Protein AF-X1I292-F1 (afdb_monomer)

Mean predicted aligned error: 5.53 Å

Radius of gyration: 20.48 Å; Cα contacts (8 Å, |Δi|>4): 242; chains: 1; bounding box: 48×28×54 Å

Sequence (147 aa):
MIDIIQPRIILALQRTDELEHILIGFKEMTIPRIYRMKVPPGVRQKSYCERVSYREQRFKAYFESAQSLVLACDRIGLGGIVSEGYLHNRLICLRDTEGRNLALGIVDEVDGRMRSISVYTPLDKEKKIGGILWGELRINLEGKEVD

Organism: NCBI:txid412755

Foldseek 3Di:
DCVVVQAL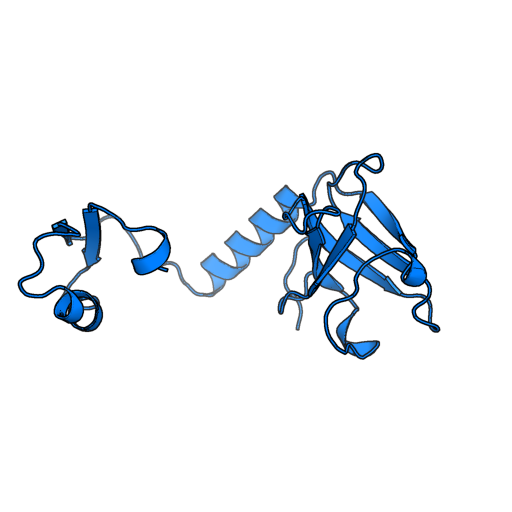EDEAEDQPCVCVVVCVVCPPPNGNHYDYDYDDPPDDDDDPVRVQVVQLVVQLVQLVQWDKDKDFPVQADDPDDDDPVQQAQWWKFFAALVRHTDWIWGFHDADPVNRITITTTNDDNPGHTRYMGTDPWGADSNSHTDD

pLDDT: mean 91.71, std 6.39, range [62.75, 97.56]

Nearest PDB structures (foldseek):
  8hmz-assembly1_E  TM=7.748E-01  e=9.838E-07  Homo sapiens
  2j4e-assembly1_A  TM=3.622E-01  e=9.144E-01  Homo sapiens
  4f95-assembly1_A-2  TM=3.067E-01  e=4.216E-01  Homo sapiens
  2car-assembly1_A  TM=3.226E-01  e=6.622E-01  Homo sapiens
  9c77-assembly1_B  TM=2.317E-01  e=1.110E+00  Bacteroidales bacterium

Solvent-accessible surface area (backbone atoms only — not comparable to full-atom values): 8665 Å² total; per-residue (Å²): 104,65,85,76,68,59,51,66,61,43,81,45,75,31,87,80,62,84,52,48,85,66,52,57,81,50,62,94,46,82,66,45,40,77,44,83,39,74,59,61,88,86,69,74,85,76,52,71,66,56,51,50,55,49,50,27,53,52,38,30,63,62,50,68,75,39,42,82,44,80,41,52,47,91,72,32,44,73,70,78,92,78,59,77,88,66,43,62,27,20,32,29,38,37,15,28,79,87,66,49,81,74,41,60,28,27,27,67,47,66,44,99,79,62,53,34,36,34,28,40,19,54,62,62,86,86,61,69,63,30,25,47,43,83,53,91,53,29,31,47,96,77,22,42,76,52,136

Structure (mmCIF, N/CA/C/O backbone):
data_AF-X1I292-F1
#
_entry.id   AF-X1I292-F1
#
loop_
_atom_site.group_PDB
_atom_site.id
_atom_site.type_symbol
_atom_site.label_atom_id
_atom_site.label_alt_id
_atom_site.label_comp_id
_atom_site.label_asym_id
_atom_site.label_entity_id
_atom_site.label_seq_id
_atom_site.pdbx_PDB_ins_code
_atom_site.Cartn_x
_atom_site.Cartn_y
_atom_site.Cartn_z
_atom_site.occupancy
_atom_site.B_iso_or_equiv
_atom_site.auth_seq_id
_atom_site.auth_comp_id
_atom_site.auth_asym_id
_atom_site.auth_atom_id
_atom_site.pdbx_PDB_model_num
ATOM 1 N N . MET A 1 1 ? -18.050 4.984 1.691 1.00 71.25 1 MET A N 1
ATOM 2 C CA . MET A 1 1 ? -17.575 3.594 1.930 1.00 71.25 1 MET A CA 1
ATOM 3 C C . MET A 1 1 ? -18.625 2.767 2.658 1.00 71.25 1 MET A C 1
ATOM 5 O O . MET A 1 1 ? -18.954 1.704 2.158 1.00 71.25 1 MET A O 1
ATOM 9 N N . ILE A 1 2 ? -19.186 3.245 3.778 1.00 82.88 2 ILE A N 1
ATOM 10 C CA . ILE A 1 2 ? -20.297 2.560 4.470 1.00 82.88 2 ILE A CA 1
ATOM 11 C C . ILE A 1 2 ? -21.499 2.371 3.534 1.00 82.88 2 ILE A C 1
ATOM 13 O O . ILE A 1 2 ? -22.025 1.269 3.462 1.00 82.88 2 ILE A O 1
ATOM 17 N N . ASP A 1 3 ? -21.833 3.369 2.715 1.00 83.88 3 ASP A N 1
ATOM 18 C CA . ASP A 1 3 ? -22.948 3.267 1.755 1.00 83.88 3 ASP A CA 1
ATOM 19 C C . ASP A 1 3 ? -22.695 2.268 0.617 1.00 83.88 3 ASP A C 1
ATOM 21 O O . ASP A 1 3 ? -23.635 1.737 0.038 1.00 83.88 3 ASP A O 1
ATOM 25 N N . ILE A 1 4 ? -21.420 2.001 0.307 1.00 91.69 4 ILE A N 1
ATOM 26 C CA . ILE A 1 4 ? -21.005 1.073 -0.756 1.00 91.69 4 ILE A CA 1
ATOM 27 C C . ILE A 1 4 ? -20.944 -0.356 -0.211 1.00 91.69 4 ILE A C 1
ATOM 29 O O . ILE A 1 4 ? -21.415 -1.288 -0.849 1.00 91.69 4 ILE A O 1
ATOM 33 N N . ILE A 1 5 ? -20.356 -0.529 0.977 1.00 93.19 5 ILE A N 1
ATOM 34 C CA . ILE A 1 5 ? -20.210 -1.836 1.630 1.00 93.19 5 ILE A CA 1
ATOM 35 C C . ILE A 1 5 ? -21.545 -2.300 2.234 1.00 93.19 5 ILE A C 1
ATOM 37 O O . ILE A 1 5 ? -21.729 -3.495 2.446 1.00 93.19 5 ILE A O 1
ATOM 41 N N . GLN A 1 6 ? -22.463 -1.369 2.515 1.00 92.25 6 GLN A N 1
ATOM 42 C CA . GLN A 1 6 ? -23.767 -1.612 3.139 1.00 92.25 6 GLN A CA 1
ATOM 43 C C . GLN A 1 6 ? -23.668 -2.579 4.332 1.00 92.25 6 GLN A C 1
ATOM 45 O O . GLN A 1 6 ? -24.318 -3.631 4.356 1.00 92.25 6 GLN A O 1
ATOM 50 N N . PRO A 1 7 ? -22.810 -2.276 5.329 1.00 94.81 7 PRO A N 1
ATOM 51 C CA . PRO A 1 7 ? -22.583 -3.193 6.426 1.00 94.81 7 PRO A CA 1
ATOM 52 C C . PRO A 1 7 ? -23.880 -3.391 7.207 1.00 94.81 7 PRO A C 1
ATOM 54 O O . PRO A 1 7 ? -24.619 -2.451 7.491 1.00 94.81 7 PRO A O 1
ATOM 57 N N . ARG A 1 8 ? -24.137 -4.630 7.625 1.00 96.25 8 ARG A N 1
ATOM 58 C CA . ARG A 1 8 ? -25.251 -4.924 8.538 1.00 96.25 8 ARG A CA 1
ATOM 59 C C . ARG A 1 8 ? -24.889 -4.670 9.999 1.00 96.25 8 ARG A C 1
ATOM 61 O O . ARG A 1 8 ? -25.782 -4.510 10.830 1.00 96.25 8 ARG A O 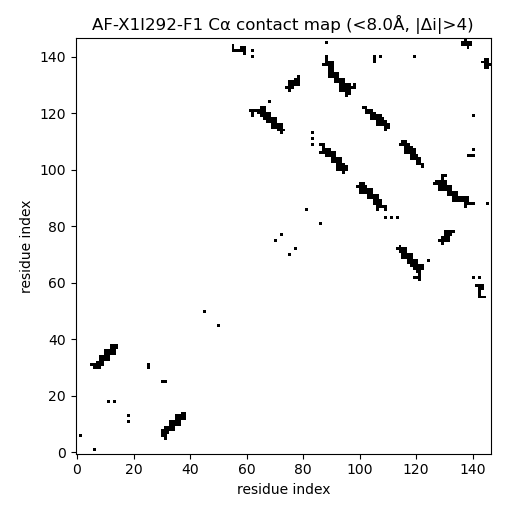1
ATOM 68 N N . ILE A 1 9 ? -23.593 -4.661 10.311 1.00 95.75 9 ILE A N 1
ATOM 69 C CA . ILE A 1 9 ? -23.046 -4.557 11.663 1.00 95.75 9 ILE A CA 1
ATOM 70 C C . ILE A 1 9 ? -21.819 -3.641 11.645 1.00 95.75 9 ILE A C 1
ATOM 72 O O . ILE A 1 9 ? -20.967 -3.770 10.769 1.00 95.75 9 ILE A O 1
ATOM 76 N N . ILE A 1 10 ? -21.713 -2.765 12.644 1.00 95.31 10 ILE A N 1
ATOM 77 C CA . ILE A 1 10 ? -20.507 -1.996 12.967 1.00 95.31 10 ILE A CA 1
ATOM 78 C C . ILE A 1 10 ? -20.047 -2.392 14.373 1.00 95.31 10 ILE A C 1
ATOM 80 O O . ILE A 1 10 ? -20.822 -2.327 15.327 1.00 95.31 10 ILE A O 1
ATOM 84 N N . LEU A 1 11 ? -18.776 -2.779 14.503 1.00 95.75 11 LEU A N 1
ATOM 85 C CA . LEU A 1 11 ? -18.112 -2.989 15.791 1.00 95.75 11 LEU A CA 1
ATOM 86 C C . LEU A 1 11 ? -17.258 -1.756 16.114 1.00 95.75 11 LEU A C 1
ATOM 88 O O . LEU A 1 11 ? -16.212 -1.540 15.505 1.00 95.75 11 LEU A O 1
ATOM 92 N N . ALA A 1 12 ? -17.710 -0.942 17.063 1.00 95.38 12 ALA A N 1
ATOM 93 C CA . ALA A 1 12 ? -17.037 0.271 17.508 1.00 95.38 12 ALA A CA 1
ATOM 94 C C . ALA A 1 12 ? -16.141 -0.031 18.721 1.00 95.38 12 ALA A C 1
ATOM 96 O O . ALA A 1 12 ? -16.621 -0.153 19.849 1.00 95.38 12 ALA A O 1
ATOM 97 N N . LEU A 1 13 ? -14.838 -0.179 18.474 1.00 94.88 13 LEU A N 1
ATOM 98 C CA . LEU A 1 13 ? -13.809 -0.368 19.499 1.00 94.88 13 LEU A CA 1
ATOM 99 C C . LEU A 1 13 ? -13.342 0.997 20.020 1.00 94.88 13 LEU A C 1
ATOM 101 O O . LEU A 1 13 ? -12.632 1.701 19.307 1.00 94.88 13 LEU A O 1
ATOM 105 N N . GLN A 1 14 ? -13.710 1.356 21.250 1.00 93.81 14 GLN A N 1
ATOM 106 C CA . GLN A 1 14 ? -13.348 2.645 21.855 1.00 93.81 14 GLN A CA 1
ATOM 107 C C . GLN A 1 14 ? -12.966 2.496 23.334 1.00 93.81 14 GLN A C 1
ATOM 109 O O . GLN A 1 14 ? -13.326 1.503 23.981 1.00 93.81 14 GLN A O 1
ATOM 114 N N . ARG A 1 15 ? -12.180 3.437 23.868 1.00 90.62 15 ARG A N 1
ATOM 115 C CA . ARG A 1 15 ? -11.824 3.461 25.299 1.00 90.62 15 ARG A CA 1
ATOM 116 C C . ARG A 1 15 ? -12.747 4.380 26.072 1.00 90.62 15 ARG A C 1
ATOM 118 O O . ARG A 1 15 ? -13.169 4.012 27.168 1.00 90.62 15 ARG A O 1
ATOM 125 N N . THR A 1 16 ? -13.055 5.530 25.489 1.00 91.56 16 THR A N 1
ATOM 126 C CA . THR A 1 16 ? -14.008 6.497 26.016 1.00 91.56 16 THR A CA 1
ATOM 127 C C . THR A 1 16 ? -15.161 6.626 25.023 1.00 91.56 16 THR A C 1
ATOM 129 O O . THR A 1 16 ? -16.034 5.761 24.966 1.00 91.56 16 THR A O 1
ATOM 132 N N . ASP A 1 17 ? -15.138 7.678 24.229 1.00 93.62 17 ASP A N 1
ATOM 133 C CA . ASP A 1 17 ? -16.184 8.204 23.367 1.00 93.62 17 ASP A CA 1
ATOM 134 C C . ASP A 1 17 ? -15.594 8.679 22.031 1.00 93.62 17 ASP A C 1
ATOM 136 O O . ASP A 1 17 ? -16.230 9.426 21.284 1.00 93.62 17 ASP A O 1
ATOM 140 N N . GLU A 1 18 ? -14.376 8.222 21.708 1.00 94.25 18 GLU A N 1
ATOM 141 C CA . GLU A 1 18 ? -13.607 8.686 20.555 1.00 94.25 18 GLU A CA 1
ATOM 142 C C . GLU A 1 18 ? -14.361 8.493 19.231 1.00 94.25 18 GLU A C 1
ATOM 144 O O . GLU A 1 18 ? -14.064 9.181 18.260 1.00 94.25 18 GLU A O 1
ATOM 149 N N . LEU A 1 19 ? -15.341 7.581 19.175 1.00 95.88 19 LEU A N 1
ATOM 150 C CA . LEU A 1 19 ? -16.116 7.279 17.972 1.00 95.88 19 LEU A CA 1
ATOM 151 C C . LEU A 1 19 ? -17.520 7.897 17.960 1.00 95.88 19 LEU A C 1
ATOM 153 O O . LEU A 1 19 ? -18.189 7.825 16.930 1.00 95.88 19 LEU A O 1
ATOM 157 N N . GLU A 1 20 ? -17.999 8.520 19.040 1.00 94.50 20 GLU A N 1
ATOM 158 C CA . GLU A 1 20 ? -19.411 8.932 19.126 1.00 94.50 20 GLU A CA 1
ATOM 159 C C . GLU A 1 20 ? -19.792 9.994 18.082 1.00 94.50 20 GLU A C 1
ATOM 161 O O . GLU A 1 20 ? -20.891 9.951 17.530 1.00 94.50 20 GLU A O 1
ATOM 166 N N . HIS A 1 21 ? -18.861 10.878 17.713 1.00 94.94 21 HIS A N 1
ATOM 167 C CA . HIS A 1 21 ? -19.059 11.858 16.638 1.00 94.94 21 HIS A CA 1
ATOM 168 C C . HIS A 1 21 ? -19.246 11.218 15.248 1.00 94.94 21 HIS A C 1
ATOM 170 O O . HIS A 1 21 ? -19.858 11.823 14.373 1.00 94.94 21 HIS A O 1
ATOM 176 N N . ILE A 1 22 ? -18.756 9.991 15.045 1.00 93.25 22 ILE A N 1
ATOM 177 C CA . ILE A 1 22 ? -18.984 9.196 13.830 1.00 93.25 22 ILE A CA 1
ATOM 178 C C . ILE A 1 22 ? -20.301 8.421 13.963 1.00 93.25 22 ILE A C 1
ATOM 180 O O . ILE A 1 22 ? -21.086 8.345 13.019 1.00 93.25 22 ILE A O 1
ATOM 184 N N . LEU A 1 23 ? -20.564 7.850 15.144 1.00 94.12 23 LEU A N 1
ATOM 185 C CA . LEU A 1 23 ? -21.723 6.988 15.393 1.00 94.12 23 LEU A CA 1
ATOM 186 C C . LEU A 1 23 ? -23.053 7.749 15.454 1.00 94.12 23 LEU A C 1
ATOM 188 O O . LEU A 1 23 ? -24.098 7.157 15.184 1.00 94.12 23 LEU A O 1
ATOM 192 N N . ILE A 1 24 ? -23.033 9.046 15.770 1.00 94.88 24 ILE A N 1
ATOM 193 C CA . ILE A 1 24 ? -24.241 9.877 15.841 1.00 94.88 24 ILE A CA 1
ATOM 194 C C . ILE A 1 24 ? -25.009 9.928 14.515 1.00 94.88 24 ILE A C 1
ATOM 196 O O . ILE A 1 24 ? -26.234 10.019 14.528 1.00 94.88 24 ILE A O 1
ATOM 200 N N . GLY A 1 25 ? -24.316 9.787 13.378 1.00 91.94 25 GLY A N 1
ATOM 201 C CA . GLY A 1 25 ? -24.943 9.729 12.055 1.00 91.94 25 GLY A CA 1
ATOM 202 C C . GLY A 1 25 ? -25.860 8.518 11.855 1.00 91.94 25 GLY A C 1
ATOM 203 O O . GLY A 1 25 ? -26.701 8.540 10.967 1.00 91.94 25 GLY A O 1
ATOM 204 N N . PHE A 1 26 ? -25.739 7.491 12.700 1.00 92.81 26 PHE A N 1
ATOM 205 C CA . PHE A 1 26 ? -26.553 6.273 12.668 1.00 92.81 26 PHE A CA 1
ATOM 206 C C . PHE A 1 26 ? -27.620 6.239 13.767 1.00 92.81 26 PHE A C 1
ATOM 208 O O . PHE A 1 26 ? -28.237 5.201 14.012 1.00 92.81 26 PHE A O 1
ATOM 215 N N . LYS A 1 27 ? -27.824 7.353 14.478 1.00 91.25 27 LYS A N 1
ATOM 216 C CA . LYS A 1 27 ? -28.848 7.447 15.518 1.00 91.25 27 LYS A CA 1
ATOM 217 C C . LYS A 1 27 ? -30.230 7.163 14.914 1.00 91.25 27 LYS A C 1
ATOM 219 O O . LYS A 1 27 ? -30.530 7.623 13.819 1.00 91.25 27 LYS A O 1
ATOM 224 N N . GLU A 1 28 ? -31.047 6.388 15.625 1.00 93.25 28 GLU A N 1
ATOM 225 C CA . GLU A 1 28 ? -32.361 5.884 15.176 1.00 93.25 28 GLU A CA 1
ATOM 226 C C . GLU A 1 28 ? -32.345 4.946 13.953 1.00 93.25 28 GLU A C 1
ATOM 228 O O . GLU A 1 28 ? -33.391 4.423 13.565 1.00 93.25 28 GLU A O 1
ATOM 233 N N . MET A 1 29 ? -31.186 4.660 13.352 1.00 93.62 29 MET A N 1
ATOM 234 C CA . MET A 1 29 ? -31.107 3.689 12.264 1.00 93.62 29 MET A CA 1
ATOM 235 C C . MET A 1 29 ? -31.134 2.262 12.811 1.00 93.62 29 MET A C 1
ATOM 237 O O . MET A 1 29 ? -30.435 1.913 13.763 1.00 93.62 29 MET A O 1
ATOM 241 N N . THR A 1 30 ? -31.901 1.391 12.159 1.00 92.25 30 THR A N 1
ATOM 242 C CA . THR A 1 30 ? -31.930 -0.043 12.487 1.00 92.25 30 THR A CA 1
ATOM 243 C C . THR A 1 30 ? -30.757 -0.810 11.874 1.00 92.25 30 THR A C 1
ATOM 245 O O . THR A 1 30 ? -30.412 -1.896 12.346 1.00 92.25 30 THR A O 1
ATOM 248 N N . ILE A 1 31 ? -30.158 -0.275 10.804 1.00 93.00 31 ILE A N 1
ATOM 249 C CA . ILE A 1 31 ? -29.033 -0.865 10.070 1.00 93.00 31 ILE A CA 1
ATOM 250 C C . ILE A 1 31 ? -28.061 0.261 9.681 1.00 93.00 31 ILE A C 1
ATOM 252 O O . ILE A 1 31 ? -28.522 1.256 9.123 1.00 93.00 31 ILE A O 1
ATOM 256 N N . PRO A 1 32 ? -26.742 0.103 9.913 1.00 93.75 32 PRO A N 1
ATOM 257 C CA . PRO A 1 32 ? -26.076 -1.015 10.594 1.00 93.75 32 PRO A CA 1
ATOM 258 C C . PRO A 1 32 ? -26.396 -1.099 12.093 1.00 93.75 32 PRO A C 1
ATOM 260 O O . PRO A 1 32 ? -26.520 -0.088 12.775 1.00 93.75 32 PRO A O 1
ATOM 263 N N . ARG A 1 33 ? -26.437 -2.321 12.641 1.00 96.00 33 ARG A N 1
ATOM 264 C CA . ARG A 1 33 ? -26.449 -2.526 14.099 1.00 96.00 33 ARG A CA 1
ATOM 265 C C . ARG A 1 33 ? -25.085 -2.157 14.673 1.00 96.00 33 ARG A C 1
ATOM 267 O O . ARG A 1 33 ? -24.076 -2.732 14.266 1.00 96.00 33 ARG A O 1
ATOM 274 N N . ILE A 1 34 ? -25.054 -1.244 15.636 1.00 95.62 34 ILE A N 1
ATOM 275 C CA . ILE A 1 34 ? -23.808 -0.760 16.236 1.00 95.62 34 ILE A CA 1
ATOM 276 C C . ILE A 1 34 ? -23.563 -1.458 17.573 1.00 95.62 34 ILE A C 1
ATOM 278 O O . ILE A 1 34 ? -24.372 -1.348 18.495 1.00 95.62 34 ILE A O 1
ATOM 282 N N . TYR A 1 35 ? -22.414 -2.119 17.701 1.00 95.25 35 TYR A N 1
ATOM 283 C CA . TYR A 1 35 ? -21.927 -2.672 18.962 1.00 95.25 35 TYR A CA 1
ATOM 284 C C . TYR A 1 35 ? -20.744 -1.856 19.462 1.00 95.25 35 TYR A C 1
ATOM 286 O O . TYR A 1 35 ? -19.703 -1.801 18.811 1.00 95.25 35 TYR A O 1
ATOM 294 N N . ARG A 1 36 ? -20.894 -1.248 20.639 1.00 94.56 36 ARG A N 1
ATOM 295 C CA . ARG A 1 36 ? -19.815 -0.537 21.332 1.00 94.56 36 ARG A CA 1
ATOM 296 C C . ARG A 1 36 ? -19.058 -1.521 22.207 1.00 94.56 36 ARG A C 1
ATOM 298 O O . ARG A 1 36 ? -19.649 -2.153 23.080 1.00 94.56 36 ARG A O 1
ATOM 305 N N . MET A 1 37 ? -17.761 -1.657 21.970 1.00 94.69 37 MET A N 1
ATOM 306 C CA . MET A 1 37 ? -16.906 -2.602 22.677 1.00 94.69 37 MET A CA 1
ATOM 307 C C . MET A 1 37 ? -15.743 -1.863 23.328 1.00 94.69 37 MET A C 1
ATOM 309 O O . MET A 1 37 ? -15.062 -1.063 22.685 1.00 94.69 37 MET A O 1
ATOM 313 N N . LYS A 1 38 ? -15.490 -2.172 24.603 1.00 92.38 38 LYS A N 1
ATOM 314 C CA . LYS A 1 38 ? -14.290 -1.691 25.288 1.00 92.38 38 LYS A CA 1
ATOM 315 C C . LYS A 1 38 ? -13.064 -2.362 24.684 1.00 92.38 38 LYS A C 1
ATOM 317 O O . LYS A 1 38 ? -13.039 -3.580 24.506 1.00 92.38 38 LYS A O 1
ATOM 322 N N . VAL A 1 39 ? -12.032 -1.574 24.413 1.00 92.25 39 VAL A N 1
ATOM 323 C CA . VAL A 1 39 ? -10.734 -2.113 24.000 1.00 92.25 39 VAL A CA 1
ATOM 324 C C . VAL A 1 39 ? -10.139 -2.939 25.155 1.00 92.25 39 VAL A C 1
ATOM 326 O O . VAL A 1 39 ? -10.072 -2.423 26.276 1.00 92.25 39 VAL A O 1
ATOM 329 N N . PRO A 1 40 ? -9.681 -4.187 24.922 1.00 92.12 40 PRO A N 1
ATOM 330 C CA . PRO A 1 40 ? -9.086 -5.005 25.974 1.00 92.12 40 PRO A CA 1
ATOM 331 C C . PRO A 1 40 ? -7.914 -4.291 26.676 1.00 92.12 40 PRO A C 1
ATOM 333 O O . PRO A 1 40 ? -7.118 -3.630 25.998 1.00 92.12 40 PRO A O 1
ATOM 336 N N . PRO A 1 41 ? -7.749 -4.438 28.007 1.00 85.62 41 PRO A N 1
ATOM 337 C CA . PRO A 1 41 ? -6.709 -3.725 28.759 1.00 85.62 41 PRO A CA 1
ATOM 338 C C . PRO A 1 41 ? -5.281 -3.992 28.266 1.00 85.62 41 PRO A C 1
ATOM 340 O O . PRO A 1 41 ? -4.443 -3.099 28.311 1.00 85.62 41 PRO A O 1
ATOM 343 N N . GLY A 1 42 ? -5.012 -5.196 27.747 1.00 89.75 42 GLY A N 1
ATOM 344 C CA . GLY A 1 42 ? -3.695 -5.583 27.230 1.00 89.75 42 GLY A CA 1
ATOM 345 C C . GLY A 1 42 ? -3.324 -4.976 25.870 1.00 89.75 42 GLY A C 1
ATOM 346 O O . GLY A 1 42 ? -2.188 -5.122 25.426 1.00 89.75 42 GLY A O 1
ATOM 347 N N . VAL A 1 43 ? -4.249 -4.296 25.184 1.00 91.19 43 VAL A N 1
ATOM 348 C CA . VAL A 1 43 ? -3.947 -3.638 23.906 1.00 91.19 43 VAL A CA 1
ATOM 349 C C . VAL A 1 43 ? -3.242 -2.317 24.190 1.00 91.19 43 VAL A C 1
ATOM 351 O O . VAL A 1 43 ? -3.850 -1.389 24.720 1.00 91.19 43 VAL A O 1
ATOM 354 N N . ARG A 1 44 ? -1.971 -2.204 23.804 1.00 91.62 44 ARG A N 1
ATOM 355 C CA . ARG A 1 44 ? -1.192 -0.963 23.914 1.00 91.62 44 ARG A CA 1
ATOM 356 C C . ARG A 1 44 ? -1.286 -0.132 22.633 1.00 91.62 44 ARG A C 1
ATOM 358 O O . ARG A 1 44 ? -1.321 -0.669 21.527 1.00 91.62 44 ARG A O 1
ATOM 365 N N . GLN A 1 45 ? -1.262 1.191 22.778 1.00 88.44 45 GLN A N 1
ATOM 366 C CA . GLN A 1 45 ? -1.056 2.097 21.652 1.00 88.44 45 GLN A CA 1
ATOM 367 C C . GLN A 1 45 ? 0.382 1.970 21.127 1.00 88.44 45 GLN A C 1
ATOM 369 O O . GLN A 1 45 ? 1.347 2.176 21.866 1.00 88.44 45 GLN A O 1
ATOM 374 N N . LYS A 1 46 ? 0.525 1.633 19.843 1.00 93.44 46 LYS A N 1
ATOM 375 C CA . LYS A 1 46 ? 1.831 1.599 19.174 1.00 93.44 46 LYS A CA 1
ATOM 376 C C . LYS A 1 46 ? 2.365 3.022 19.008 1.00 93.44 46 LYS A C 1
ATOM 378 O O . LYS A 1 46 ? 1.601 3.911 18.625 1.00 93.44 46 LYS A O 1
ATOM 383 N N . SER A 1 47 ? 3.652 3.234 19.253 1.00 96.44 47 SER A N 1
ATOM 384 C CA . SER A 1 47 ? 4.331 4.504 18.994 1.00 96.44 47 SER A CA 1
ATOM 385 C C . SER A 1 47 ? 4.451 4.768 17.487 1.00 96.44 47 SER A C 1
ATOM 387 O O . SER A 1 47 ? 4.183 3.892 16.662 1.00 96.44 47 SER A O 1
ATOM 389 N N . TYR A 1 48 ? 4.839 5.989 17.110 1.00 94.56 48 TYR A N 1
ATOM 390 C CA . TYR A 1 48 ? 5.137 6.312 15.712 1.00 94.56 48 TYR A CA 1
ATOM 391 C C . TYR A 1 48 ? 6.248 5.412 15.152 1.00 94.56 48 TYR A C 1
ATOM 393 O O . TYR A 1 48 ? 6.036 4.762 14.132 1.00 94.56 48 TYR A O 1
ATOM 401 N N . CYS A 1 49 ? 7.373 5.293 15.867 1.00 94.69 49 CYS A N 1
ATOM 402 C CA . CYS A 1 49 ? 8.509 4.473 15.447 1.00 94.69 49 CYS A CA 1
ATOM 403 C C . CYS A 1 49 ? 8.117 3.001 15.271 1.00 94.69 49 CYS A C 1
ATOM 405 O O . CYS A 1 49 ? 8.490 2.385 14.284 1.00 94.69 49 CYS A O 1
ATOM 407 N N . GLU A 1 50 ? 7.288 2.451 16.165 1.00 96.31 50 GLU A N 1
ATOM 408 C CA . GLU A 1 50 ? 6.799 1.072 16.035 1.00 96.31 50 GLU A CA 1
ATOM 409 C C . GLU A 1 50 ? 5.946 0.865 14.783 1.00 96.31 50 GLU A C 1
ATOM 411 O O . GLU A 1 50 ? 6.002 -0.196 14.164 1.00 96.31 50 GLU A O 1
ATOM 416 N N . ARG A 1 51 ? 5.145 1.867 14.397 1.00 94.69 51 ARG A N 1
ATOM 417 C CA . ARG A 1 51 ? 4.363 1.810 13.156 1.00 94.69 51 ARG A CA 1
ATOM 418 C C . ARG A 1 51 ? 5.264 1.878 11.930 1.00 94.69 51 ARG A C 1
ATOM 420 O O . ARG A 1 51 ? 5.042 1.094 11.013 1.00 94.69 51 ARG A O 1
ATOM 427 N N . VAL A 1 52 ? 6.262 2.762 11.934 1.00 93.44 52 VAL A N 1
ATOM 428 C CA . VAL A 1 52 ? 7.246 2.878 10.847 1.00 93.44 52 VAL A CA 1
ATOM 429 C C . VAL A 1 52 ? 8.006 1.564 10.688 1.00 93.44 52 VAL A C 1
ATOM 431 O O . VAL A 1 52 ? 7.907 0.944 9.636 1.00 93.44 52 VAL A O 1
ATOM 434 N N . SER A 1 53 ? 8.634 1.053 11.750 1.00 94.62 53 SER A N 1
ATOM 435 C CA . SER A 1 53 ? 9.383 -0.209 11.694 1.00 94.62 53 SER A CA 1
ATOM 436 C C . SER A 1 53 ? 8.510 -1.399 11.290 1.00 94.62 53 SER A C 1
ATOM 438 O O . SER A 1 53 ? 8.964 -2.280 10.564 1.00 94.62 53 SER A O 1
ATOM 440 N N . TYR A 1 54 ? 7.242 -1.434 11.717 1.00 95.75 54 TYR A N 1
ATOM 441 C CA . TYR A 1 54 ? 6.308 -2.456 11.249 1.00 95.75 54 TYR A CA 1
ATOM 442 C C . TYR A 1 54 ? 6.047 -2.337 9.741 1.00 95.75 54 TYR A C 1
ATOM 444 O O . TYR A 1 54 ? 6.101 -3.350 9.048 1.00 95.75 54 TYR A O 1
ATOM 452 N N . ARG A 1 55 ? 5.783 -1.131 9.213 1.00 94.94 55 ARG A N 1
ATOM 453 C CA . ARG A 1 55 ? 5.582 -0.928 7.767 1.00 94.94 55 ARG A CA 1
ATOM 454 C C . ARG A 1 55 ? 6.823 -1.319 6.969 1.00 94.94 55 ARG A C 1
ATOM 456 O O . ARG A 1 55 ? 6.680 -2.086 6.024 1.00 94.94 55 ARG A O 1
ATOM 463 N N . GLU A 1 56 ? 8.009 -0.895 7.399 1.00 95.75 56 GLU A N 1
ATOM 464 C CA . GLU A 1 56 ? 9.283 -1.262 6.765 1.00 95.75 56 GLU A CA 1
ATOM 465 C C . GLU A 1 56 ? 9.446 -2.787 6.671 1.00 95.75 56 GLU A C 1
ATOM 467 O O . GLU A 1 56 ? 9.698 -3.332 5.599 1.00 95.75 56 GLU A O 1
ATOM 472 N N . GLN A 1 57 ? 9.209 -3.512 7.771 1.00 96.44 57 GLN A N 1
ATOM 473 C CA . GLN A 1 57 ? 9.274 -4.979 7.777 1.00 96.44 57 GLN A CA 1
ATOM 474 C C . GLN A 1 57 ? 8.239 -5.615 6.841 1.00 96.44 57 GLN A C 1
ATOM 476 O O . GLN A 1 57 ? 8.540 -6.602 6.169 1.00 96.44 57 GLN A O 1
ATOM 481 N N . ARG A 1 58 ? 7.018 -5.066 6.780 1.00 97.38 58 ARG A N 1
ATOM 482 C CA . ARG A 1 58 ? 5.970 -5.558 5.873 1.00 97.38 58 ARG A CA 1
ATOM 483 C C . ARG A 1 58 ? 6.317 -5.312 4.408 1.00 97.38 58 ARG A C 1
ATOM 485 O O . ARG A 1 58 ? 6.061 -6.202 3.604 1.00 97.38 58 ARG A O 1
ATOM 492 N N . PHE A 1 59 ? 6.898 -4.163 4.067 1.00 97.06 59 PHE A N 1
ATOM 493 C CA . PHE A 1 59 ? 7.350 -3.882 2.705 1.00 97.06 59 PHE A CA 1
ATOM 494 C C . PHE A 1 59 ? 8.532 -4.757 2.318 1.00 97.06 59 PHE A C 1
ATOM 496 O O . PHE A 1 59 ? 8.479 -5.394 1.270 1.00 97.06 59 PHE A O 1
ATOM 503 N N . LYS A 1 60 ? 9.536 -4.883 3.190 1.00 95.94 60 LYS A N 1
ATOM 504 C CA . LYS A 1 60 ? 10.665 -5.791 2.973 1.00 95.94 60 LYS A CA 1
ATOM 505 C C . LYS A 1 60 ? 10.195 -7.219 2.689 1.00 95.94 60 LYS A C 1
ATOM 507 O O . LYS A 1 60 ? 10.630 -7.817 1.715 1.00 95.94 60 LYS A O 1
ATOM 512 N N . ALA A 1 61 ? 9.269 -7.740 3.498 1.00 97.19 61 ALA A N 1
ATOM 513 C CA . ALA A 1 61 ? 8.700 -9.071 3.288 1.00 97.19 61 ALA A CA 1
ATOM 514 C C . ALA A 1 61 ? 7.879 -9.168 1.987 1.00 97.19 61 ALA A C 1
ATOM 516 O O . ALA A 1 61 ? 7.923 -10.181 1.301 1.00 97.19 61 ALA A O 1
ATOM 517 N N . TYR A 1 62 ? 7.128 -8.123 1.627 1.00 97.50 62 TYR A N 1
ATOM 518 C CA . TYR A 1 62 ? 6.341 -8.102 0.391 1.00 97.50 62 TYR A CA 1
ATOM 519 C C . TYR A 1 62 ? 7.225 -8.114 -0.871 1.00 97.50 62 TYR A C 1
ATOM 521 O O . TYR A 1 62 ? 6.889 -8.783 -1.846 1.00 97.50 62 TYR A O 1
ATOM 529 N N . PHE A 1 63 ? 8.351 -7.395 -0.853 1.00 96.69 63 PHE A N 1
ATOM 530 C CA . PHE A 1 63 ? 9.281 -7.273 -1.982 1.00 96.69 63 PHE A CA 1
ATOM 531 C C . PHE A 1 63 ? 10.443 -8.286 -1.949 1.00 96.69 63 PHE A C 1
ATOM 533 O O . PHE A 1 63 ? 11.352 -8.196 -2.768 1.00 96.69 63 PHE A O 1
ATOM 540 N N . GLU A 1 64 ? 10.420 -9.275 -1.051 1.00 95.38 64 GLU A N 1
ATOM 541 C CA . GLU A 1 64 ? 11.502 -10.263 -0.902 1.00 95.38 64 GLU A CA 1
ATOM 542 C C . GLU A 1 64 ? 11.747 -11.089 -2.179 1.00 95.38 64 GLU A C 1
ATOM 544 O O . GLU A 1 64 ? 12.884 -11.415 -2.500 1.00 95.38 64 GLU A O 1
ATOM 549 N N . SER A 1 65 ? 10.685 -11.385 -2.934 1.00 94.62 65 SER A N 1
ATOM 550 C CA . SER A 1 65 ? 10.736 -12.128 -4.206 1.00 94.62 65 SER A CA 1
ATOM 551 C C . SER A 1 65 ? 10.548 -11.232 -5.435 1.00 94.62 65 SER A C 1
ATOM 553 O O . SER A 1 65 ? 10.188 -11.708 -6.513 1.00 94.62 65 SER A O 1
ATOM 555 N N . ALA A 1 66 ? 10.738 -9.922 -5.276 1.00 95.94 66 ALA A N 1
ATOM 556 C CA . ALA A 1 66 ? 10.521 -8.985 -6.361 1.00 95.94 66 ALA A CA 1
ATOM 557 C C . ALA A 1 66 ? 11.622 -9.048 -7.427 1.00 95.94 66 ALA A C 1
ATOM 559 O O . ALA A 1 66 ? 12.768 -9.417 -7.186 1.00 95.94 66 ALA A O 1
ATOM 560 N N . GLN A 1 67 ? 11.231 -8.689 -8.642 1.00 94.75 67 GLN A N 1
ATOM 561 C CA . GLN A 1 67 ? 12.087 -8.630 -9.815 1.00 94.75 67 GLN A CA 1
ATOM 562 C C . GLN A 1 67 ? 11.887 -7.297 -10.529 1.00 94.75 67 GLN A C 1
ATOM 564 O O . GLN A 1 67 ? 10.831 -6.674 -10.414 1.00 94.75 67 GLN A O 1
ATOM 569 N N . SER A 1 68 ? 12.891 -6.875 -11.297 1.00 94.56 68 SER A N 1
ATOM 570 C CA . SER A 1 68 ? 12.741 -5.727 -12.189 1.00 94.56 68 SER A CA 1
ATOM 571 C C . SER A 1 68 ? 11.932 -6.119 -13.430 1.00 94.56 68 SER A C 1
ATOM 573 O O . SER A 1 68 ? 12.197 -7.133 -14.092 1.00 94.56 68 SER A O 1
ATOM 575 N N . LEU A 1 69 ? 10.924 -5.303 -13.724 1.00 94.75 69 LEU A N 1
ATOM 576 C CA . LEU A 1 69 ? 10.076 -5.372 -14.899 1.00 94.75 69 LEU A CA 1
ATOM 5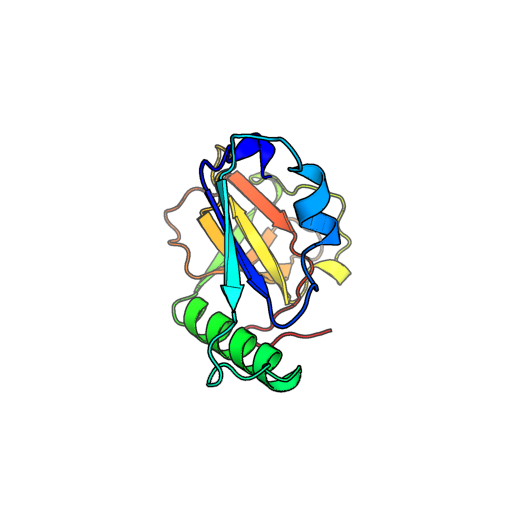77 C C . LEU A 1 69 ? 10.106 -4.019 -15.612 1.00 94.75 69 LEU A C 1
ATOM 579 O O . LEU A 1 69 ? 9.739 -2.995 -15.039 1.00 94.75 69 LEU A O 1
ATOM 583 N N . VAL A 1 70 ? 10.508 -4.026 -16.882 1.00 94.25 70 VAL A N 1
ATOM 584 C CA . VAL A 1 70 ? 10.524 -2.823 -17.717 1.00 94.25 70 VAL A CA 1
ATOM 585 C C . VAL A 1 70 ? 9.172 -2.665 -18.401 1.00 94.25 70 VAL A C 1
ATOM 587 O O . VAL A 1 70 ? 8.730 -3.539 -19.148 1.00 94.25 70 VAL A O 1
ATOM 590 N N . LEU A 1 71 ? 8.523 -1.532 -18.159 1.00 93.50 71 LEU A N 1
ATOM 591 C CA . LEU A 1 71 ? 7.235 -1.177 -18.736 1.00 93.50 71 LEU A CA 1
ATOM 592 C C . LEU A 1 71 ? 7.427 -0.120 -19.816 1.00 93.50 71 LEU A C 1
ATOM 594 O O . LEU A 1 71 ? 8.047 0.911 -19.567 1.00 93.50 71 LEU A O 1
ATOM 598 N N . ALA A 1 72 ? 6.871 -0.363 -21.001 1.00 92.94 72 ALA A N 1
ATOM 599 C CA . ALA A 1 72 ? 6.852 0.608 -22.088 1.00 92.94 72 ALA A CA 1
ATOM 600 C C . ALA A 1 72 ? 5.677 1.577 -21.888 1.00 92.94 72 ALA A C 1
ATOM 602 O O . ALA A 1 72 ? 4.515 1.167 -21.924 1.00 92.94 72 ALA A O 1
ATOM 603 N N . CYS A 1 73 ? 5.980 2.852 -21.650 1.00 90.00 73 CYS A N 1
ATOM 604 C CA . CYS A 1 73 ? 5.009 3.883 -21.280 1.00 90.00 73 CYS A CA 1
ATOM 605 C C . CYS A 1 73 ? 3.962 4.157 -22.367 1.00 90.00 73 CYS A C 1
ATOM 607 O O . CYS A 1 73 ? 2.857 4.584 -22.056 1.00 90.00 73 CYS A O 1
ATOM 609 N N . ASP A 1 74 ? 4.287 3.885 -23.632 1.00 91.69 74 ASP A N 1
ATOM 610 C CA . ASP A 1 74 ? 3.372 3.985 -24.775 1.00 91.69 74 ASP A CA 1
ATOM 611 C C . ASP A 1 74 ? 2.325 2.855 -24.819 1.00 91.69 74 ASP A C 1
ATOM 613 O O . ASP A 1 74 ? 1.339 2.952 -25.549 1.00 91.69 74 ASP A O 1
ATOM 617 N N . ARG A 1 75 ? 2.519 1.784 -24.037 1.00 91.81 75 ARG A N 1
ATOM 618 C CA . ARG A 1 75 ? 1.650 0.594 -24.009 1.00 91.81 75 ARG A CA 1
ATOM 619 C C . ARG A 1 75 ? 0.812 0.454 -22.743 1.00 91.81 75 ARG A C 1
ATOM 621 O O . ARG A 1 75 ? -0.029 -0.443 -22.688 1.00 91.81 75 ARG A O 1
ATOM 628 N N . ILE A 1 76 ? 1.036 1.293 -21.733 1.00 93.00 76 ILE A N 1
ATOM 629 C CA . ILE A 1 76 ? 0.343 1.217 -20.442 1.00 93.00 76 ILE A CA 1
ATOM 630 C C . ILE A 1 76 ? -0.294 2.553 -20.066 1.00 93.00 76 ILE A C 1
ATOM 632 O O . ILE A 1 76 ? 0.212 3.624 -20.386 1.00 93.00 76 ILE A O 1
ATOM 636 N N . GLY A 1 77 ? -1.406 2.498 -19.336 1.00 92.06 77 GLY A N 1
ATOM 637 C CA . GLY A 1 77 ? -2.038 3.693 -18.790 1.00 92.06 77 GLY A CA 1
ATOM 638 C C . GLY A 1 77 ? -1.213 4.309 -17.659 1.00 92.06 77 GLY A C 1
ATOM 639 O O . GLY A 1 77 ? -1.133 3.740 -16.568 1.00 92.06 77 GLY A O 1
ATOM 640 N N . LEU A 1 78 ? -0.658 5.498 -17.896 1.00 87.50 78 LEU A N 1
ATOM 641 C CA . LEU A 1 78 ? -0.046 6.356 -16.880 1.00 87.50 78 LEU A CA 1
ATOM 642 C C . LEU A 1 78 ? -1.078 7.414 -16.461 1.00 87.50 78 LEU A C 1
ATOM 644 O O . LEU A 1 78 ? -1.236 8.438 -17.119 1.00 87.50 78 LEU A O 1
ATOM 648 N N . GLY A 1 79 ? -1.868 7.144 -15.420 1.00 76.62 79 GLY A N 1
ATOM 649 C CA . GLY A 1 79 ? -2.860 8.119 -14.949 1.00 76.62 79 GLY A CA 1
ATOM 650 C C . GLY A 1 79 ? -2.192 9.332 -14.291 1.00 76.62 79 GLY A C 1
ATOM 651 O O . GLY A 1 79 ? -1.303 9.146 -13.472 1.00 76.62 79 GLY A O 1
ATOM 652 N N . GLY A 1 80 ? -2.646 10.554 -14.585 1.00 74.19 80 GLY A N 1
ATOM 653 C CA . GLY A 1 80 ? -2.148 11.788 -13.953 1.00 74.19 80 GLY A CA 1
ATOM 654 C C . GLY A 1 80 ? -0.877 12.376 -14.585 1.00 74.19 80 GLY A C 1
ATOM 655 O O . GLY A 1 80 ? -0.155 11.706 -15.316 1.00 74.19 80 GLY A O 1
ATOM 656 N N . ILE A 1 81 ? -0.621 13.659 -14.313 1.00 62.75 81 ILE A N 1
ATOM 657 C CA . ILE A 1 81 ? 0.601 14.362 -14.734 1.00 62.75 81 ILE A CA 1
ATOM 658 C C . ILE A 1 81 ? 1.669 14.130 -13.665 1.00 62.75 81 ILE A C 1
ATOM 660 O O . ILE A 1 81 ? 1.432 14.397 -12.489 1.00 62.75 81 ILE A O 1
ATOM 664 N N . VAL A 1 82 ? 2.844 13.663 -14.075 1.00 70.19 82 VAL A N 1
ATOM 665 C CA . VAL A 1 82 ? 3.958 13.337 -13.178 1.00 70.19 82 VAL A CA 1
ATOM 666 C C . VAL A 1 82 ? 5.234 13.962 -13.722 1.00 70.19 82 VAL A C 1
ATOM 668 O O . VAL A 1 82 ? 5.554 13.791 -14.895 1.00 70.19 82 VAL A O 1
ATOM 671 N N . SER A 1 83 ? 5.956 14.702 -12.880 1.00 74.12 83 SER A N 1
ATOM 672 C CA . SER A 1 83 ? 7.300 15.187 -13.201 1.00 74.12 83 SER A CA 1
ATOM 673 C C . SER A 1 83 ? 8.332 14.095 -12.920 1.00 74.12 83 SER A C 1
ATOM 675 O O . SER A 1 83 ? 8.138 13.286 -12.015 1.00 74.12 83 SER A O 1
ATOM 677 N N . GLU A 1 84 ? 9.452 14.079 -13.647 1.00 69.06 84 GLU A N 1
ATOM 678 C CA . GLU A 1 84 ? 10.504 13.059 -13.472 1.00 69.06 84 GLU A CA 1
ATOM 679 C C . GLU A 1 84 ? 11.007 12.956 -12.021 1.00 69.06 84 GLU A C 1
ATOM 681 O O . GLU A 1 84 ? 11.182 11.857 -11.497 1.00 69.06 84 GLU A O 1
ATOM 686 N N . GLY A 1 85 ? 11.135 14.087 -11.314 1.00 70.75 85 GLY A N 1
ATOM 687 C CA . GLY A 1 85 ? 11.554 14.111 -9.906 1.00 70.75 85 GLY A CA 1
ATOM 688 C C . GLY A 1 85 ? 10.595 13.398 -8.939 1.00 70.75 85 GLY A C 1
ATOM 689 O O . GLY A 1 85 ? 10.999 13.010 -7.841 1.00 70.75 85 GLY A O 1
ATOM 690 N N . TYR A 1 86 ? 9.338 13.184 -9.342 1.00 77.38 86 TYR A N 1
ATOM 691 C CA . TYR A 1 86 ? 8.326 12.493 -8.541 1.00 77.38 86 TYR A CA 1
ATOM 692 C C . TYR A 1 86 ? 8.457 10.962 -8.586 1.00 77.38 86 TYR A C 1
ATOM 694 O O . TYR A 1 86 ? 7.890 10.273 -7.733 1.00 77.38 86 TYR A O 1
ATOM 702 N N . LEU A 1 87 ? 9.184 10.430 -9.572 1.00 83.69 87 LEU A N 1
ATOM 703 C CA . LEU A 1 87 ? 9.124 9.019 -9.951 1.00 83.69 87 LEU A CA 1
ATOM 704 C C . LEU A 1 87 ? 10.070 8.129 -9.155 1.00 83.69 87 LEU A C 1
ATOM 706 O O . LEU A 1 87 ? 9.719 6.999 -8.847 1.00 83.69 87 LEU A O 1
ATOM 710 N N . HIS A 1 88 ? 11.246 8.627 -8.785 1.00 87.56 88 HIS A N 1
ATOM 711 C CA . HIS A 1 88 ? 12.248 7.807 -8.106 1.00 87.56 88 HIS A CA 1
ATOM 712 C C . HIS A 1 88 ? 11.751 7.290 -6.744 1.00 87.56 88 HIS A C 1
ATOM 714 O O . HIS A 1 88 ? 11.201 8.069 -5.950 1.00 87.56 88 HIS A O 1
ATOM 720 N N . ASN A 1 89 ? 11.967 5.995 -6.477 1.00 93.50 89 ASN A N 1
ATOM 721 C CA . ASN A 1 89 ? 11.507 5.260 -5.294 1.00 93.50 89 ASN A CA 1
ATOM 722 C C . ASN A 1 89 ? 9.988 5.293 -5.089 1.00 93.50 89 ASN A C 1
ATOM 724 O O . ASN A 1 89 ? 9.499 5.032 -3.993 1.00 93.50 89 ASN A O 1
ATOM 728 N N . ARG A 1 90 ? 9.199 5.652 -6.103 1.00 94.06 90 ARG A N 1
ATOM 729 C CA . ARG A 1 90 ? 7.755 5.819 -5.940 1.00 94.06 90 ARG A CA 1
ATOM 730 C C . ARG A 1 90 ? 7.074 4.463 -5.805 1.00 94.06 90 ARG A C 1
ATOM 732 O O . ARG A 1 90 ? 7.214 3.610 -6.681 1.00 94.06 90 ARG A O 1
ATOM 739 N N . LEU A 1 91 ? 6.281 4.288 -4.748 1.00 95.69 91 LEU A N 1
ATOM 740 C CA . LEU A 1 91 ? 5.390 3.139 -4.641 1.00 95.69 91 LEU A CA 1
ATOM 741 C C . LEU A 1 91 ? 4.209 3.329 -5.599 1.00 95.69 91 LEU A C 1
ATOM 743 O O . LEU A 1 91 ? 3.518 4.350 -5.562 1.00 95.69 91 LEU A O 1
ATOM 747 N N . ILE A 1 92 ? 3.961 2.333 -6.438 1.00 95.88 92 ILE A N 1
ATOM 748 C CA . ILE A 1 92 ? 2.867 2.307 -7.406 1.00 95.88 92 ILE A CA 1
ATOM 749 C C . ILE A 1 92 ? 2.038 1.035 -7.250 1.00 95.88 92 ILE A C 1
ATOM 751 O O . ILE A 1 92 ? 2.504 0.026 -6.722 1.00 95.88 92 ILE A O 1
ATOM 755 N N . CYS A 1 93 ? 0.806 1.068 -7.747 1.00 96.50 93 CYS A N 1
ATOM 756 C CA . CYS A 1 93 ? 0.005 -0.128 -7.976 1.00 96.50 93 CYS A CA 1
ATOM 757 C C . CYS A 1 93 ? 0.001 -0.458 -9.472 1.00 96.50 93 CYS A C 1
ATOM 759 O O . CYS A 1 93 ? -0.364 0.384 -10.293 1.00 96.50 93 CYS A O 1
ATOM 761 N N . LEU A 1 94 ? 0.382 -1.685 -9.817 1.00 96.94 94 LEU A N 1
ATOM 762 C CA . LEU A 1 94 ? 0.230 -2.266 -11.145 1.00 96.94 94 LEU A CA 1
ATOM 763 C C . LEU A 1 94 ? -1.202 -2.772 -11.300 1.00 96.94 94 LEU A C 1
ATOM 765 O O . LEU A 1 94 ? -1.717 -3.468 -10.421 1.00 96.94 94 LEU A O 1
ATOM 769 N N . ARG A 1 95 ? -1.844 -2.443 -12.418 1.00 96.94 95 ARG A N 1
ATOM 770 C CA . ARG A 1 95 ? -3.226 -2.827 -12.716 1.00 96.94 95 ARG A CA 1
ATOM 771 C C . ARG A 1 95 ? -3.312 -3.618 -14.010 1.00 96.94 95 ARG A C 1
ATOM 773 O O . ARG A 1 95 ? -2.518 -3.399 -14.924 1.00 96.94 95 ARG A O 1
ATOM 780 N N . ASP A 1 96 ? -4.282 -4.520 -14.095 1.00 96.19 96 ASP A N 1
ATOM 781 C CA . ASP A 1 96 ? -4.592 -5.228 -15.337 1.00 96.19 96 ASP A CA 1
ATOM 782 C C . ASP A 1 96 ? -5.321 -4.319 -16.344 1.00 96.19 96 ASP A C 1
ATOM 784 O O . ASP A 1 96 ? -5.558 -3.133 -16.102 1.00 96.19 96 ASP A O 1
ATOM 788 N N . THR A 1 97 ? -5.672 -4.871 -17.505 1.00 95.31 97 THR A N 1
ATOM 789 C CA . THR A 1 97 ? -6.397 -4.146 -18.561 1.00 95.31 97 THR A CA 1
ATOM 790 C C . THR A 1 97 ? -7.851 -3.822 -18.214 1.00 95.31 97 THR A C 1
ATOM 792 O O . THR A 1 97 ? -8.462 -3.018 -18.908 1.00 95.31 97 THR A O 1
ATOM 795 N N . GLU A 1 98 ? -8.405 -4.421 -17.160 1.00 95.50 98 GLU A N 1
ATOM 796 C CA . GLU A 1 98 ? -9.739 -4.116 -16.625 1.00 95.50 98 GLU A CA 1
ATOM 797 C C . GLU A 1 98 ? -9.669 -3.099 -15.468 1.00 95.50 98 GLU A C 1
ATOM 799 O O . GLU A 1 98 ? -10.694 -2.708 -14.913 1.00 95.50 98 GLU A O 1
ATOM 804 N N . GLY A 1 99 ? -8.465 -2.649 -15.098 1.00 92.31 99 GLY A N 1
ATOM 805 C CA . GLY A 1 99 ? -8.238 -1.697 -14.015 1.00 92.31 99 GLY A CA 1
ATOM 806 C C . GLY A 1 99 ? -8.209 -2.320 -12.617 1.00 92.31 99 GLY A C 1
ATOM 807 O O . GLY A 1 99 ? -8.194 -1.573 -11.635 1.00 92.31 99 GLY A O 1
ATOM 808 N N . ARG A 1 100 ? -8.172 -3.653 -12.491 1.00 95.12 100 ARG A N 1
ATOM 809 C CA . ARG A 1 100 ? -8.034 -4.340 -11.198 1.00 95.12 100 ARG A CA 1
ATOM 810 C C . ARG A 1 100 ? -6.588 -4.289 -10.721 1.00 95.12 100 ARG A C 1
ATOM 812 O O . ARG A 1 100 ? -5.659 -4.435 -11.511 1.00 95.12 100 ARG A O 1
ATOM 819 N N . ASN A 1 101 ? -6.400 -4.120 -9.415 1.00 96.56 101 ASN A N 1
ATOM 820 C CA . ASN A 1 101 ? -5.078 -4.106 -8.792 1.00 96.56 101 ASN A CA 1
ATOM 821 C C . ASN A 1 101 ? -4.443 -5.503 -8.845 1.00 96.56 101 ASN A C 1
ATOM 823 O O . ASN A 1 101 ? -5.048 -6.470 -8.387 1.00 96.56 101 ASN A O 1
ATOM 827 N N . LEU A 1 102 ? -3.224 -5.589 -9.378 1.00 97.00 102 LEU A N 1
ATOM 828 C CA . LEU A 1 102 ? -2.450 -6.826 -9.493 1.00 97.00 102 LEU A CA 1
ATOM 829 C C . LEU A 1 102 ? -1.411 -6.951 -8.379 1.00 97.00 102 LEU A C 1
ATOM 831 O O . LEU A 1 102 ? -1.364 -7.963 -7.687 1.00 97.00 102 LEU A O 1
ATOM 835 N N . ALA A 1 103 ? -0.569 -5.931 -8.220 1.00 97.56 103 ALA A N 1
ATOM 836 C CA . ALA A 1 103 ? 0.530 -5.923 -7.262 1.00 97.56 103 ALA A CA 1
ATOM 837 C C . ALA A 1 103 ? 1.025 -4.496 -7.018 1.00 97.56 103 ALA A C 1
ATOM 839 O O . ALA A 1 103 ? 0.826 -3.605 -7.841 1.00 97.56 103 ALA A O 1
ATOM 840 N N . LEU A 1 104 ? 1.727 -4.292 -5.908 1.00 97.50 104 LEU A N 1
ATOM 841 C CA . LEU A 1 104 ? 2.572 -3.118 -5.724 1.00 97.50 104 LEU A CA 1
ATOM 842 C C . LEU A 1 104 ? 3.873 -3.238 -6.530 1.00 97.50 104 LEU A C 1
ATOM 844 O O . LEU A 1 104 ? 4.370 -4.341 -6.779 1.00 97.50 104 LEU A O 1
ATOM 848 N N . GLY A 1 105 ? 4.436 -2.089 -6.887 1.00 96.75 105 GLY A N 1
ATOM 849 C CA . GLY A 1 105 ? 5.759 -1.959 -7.483 1.00 96.75 105 GLY A CA 1
ATOM 850 C C . GLY A 1 105 ? 6.482 -0.720 -6.963 1.00 96.75 105 GLY A C 1
ATOM 851 O O . GLY A 1 105 ? 5.835 0.242 -6.555 1.00 96.75 105 GLY A O 1
ATOM 852 N N . ILE A 1 106 ? 7.809 -0.744 -6.973 1.00 96.38 106 ILE A N 1
ATOM 853 C CA . ILE A 1 106 ? 8.659 0.414 -6.688 1.00 96.38 106 ILE A CA 1
ATOM 854 C C . ILE A 1 106 ? 9.267 0.864 -8.008 1.00 96.38 106 ILE A C 1
ATOM 856 O O . ILE A 1 106 ? 9.851 0.052 -8.720 1.00 96.38 106 ILE A O 1
ATOM 860 N N . VAL A 1 107 ? 9.113 2.137 -8.355 1.00 94.19 107 VAL A N 1
ATOM 861 C CA . VAL A 1 107 ? 9.805 2.706 -9.514 1.00 94.19 107 VAL A CA 1
ATOM 862 C C . VAL A 1 107 ? 11.283 2.866 -9.178 1.00 94.19 107 VAL A C 1
ATOM 864 O O . VAL A 1 107 ? 11.636 3.608 -8.261 1.00 94.19 107 VAL A O 1
ATOM 867 N N . ASP A 1 108 ? 12.111 2.157 -9.934 1.00 87.69 108 ASP A N 1
ATOM 868 C CA . ASP A 1 108 ? 13.558 2.069 -9.748 1.00 87.69 108 ASP A CA 1
ATOM 869 C C . ASP A 1 108 ? 14.269 3.046 -10.692 1.00 87.69 108 ASP A C 1
ATOM 871 O O . ASP A 1 108 ? 14.884 4.022 -10.266 1.00 87.69 108 ASP A O 1
ATOM 875 N N . GLU A 1 109 ? 14.039 2.876 -11.996 1.00 85.50 109 GLU A N 1
ATOM 876 C CA . GLU A 1 109 ? 14.631 3.706 -13.043 1.00 85.50 109 GLU A CA 1
ATOM 877 C C . GLU A 1 109 ? 13.584 4.204 -14.032 1.00 85.50 109 GLU A C 1
ATOM 879 O O . GLU A 1 109 ? 12.564 3.562 -14.301 1.00 85.50 109 GLU A O 1
ATOM 884 N N . VAL A 1 110 ? 13.876 5.355 -14.622 1.00 85.81 110 VAL A N 1
ATOM 885 C CA . VAL A 1 110 ? 13.051 5.994 -15.637 1.00 85.81 110 VAL A CA 1
ATOM 886 C C . VAL A 1 110 ? 13.975 6.448 -16.757 1.00 85.81 110 VAL A C 1
ATOM 888 O O . VAL A 1 110 ? 14.949 7.154 -16.502 1.00 85.81 110 VAL A O 1
ATOM 891 N N . ASP A 1 111 ? 13.679 6.055 -17.997 1.00 85.00 111 ASP A N 1
ATOM 892 C CA . ASP A 1 111 ? 14.377 6.620 -19.158 1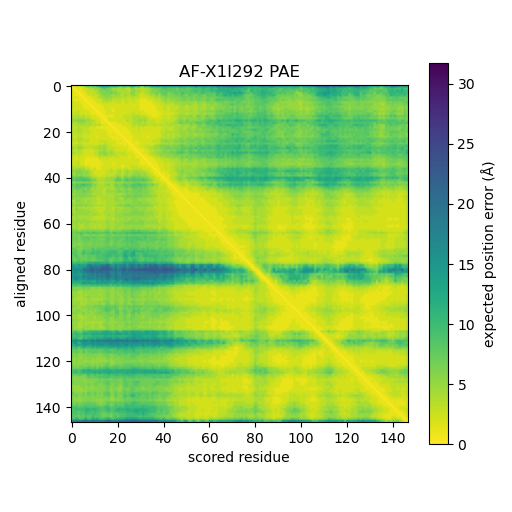.00 85.00 111 ASP A CA 1
ATOM 893 C C . ASP A 1 111 ? 14.147 8.140 -19.180 1.00 85.00 111 ASP A C 1
ATOM 895 O O . ASP A 1 111 ? 13.005 8.572 -19.054 1.00 85.00 111 ASP A O 1
ATOM 899 N N . GLY A 1 112 ? 15.180 8.959 -19.406 1.00 77.06 112 GLY A N 1
ATOM 900 C CA . GLY A 1 112 ? 15.100 10.436 -19.400 1.00 77.06 112 GLY A CA 1
ATOM 901 C C . GLY A 1 112 ? 14.221 11.051 -20.503 1.00 77.06 112 GLY A C 1
ATOM 902 O O . GLY A 1 112 ? 14.259 12.252 -20.754 1.00 77.06 112 GLY A O 1
ATOM 903 N N . ARG A 1 113 ? 13.477 10.220 -21.241 1.00 82.62 113 ARG A N 1
ATOM 904 C CA . ARG A 1 113 ? 12.410 10.603 -22.179 1.00 82.62 113 ARG A CA 1
ATOM 905 C C . ARG A 1 113 ? 11.049 10.014 -21.803 1.00 82.62 113 ARG A C 1
ATOM 907 O O . ARG A 1 113 ? 10.135 10.052 -22.625 1.00 82.62 113 ARG A O 1
ATOM 914 N N . MET A 1 114 ? 10.920 9.417 -20.619 1.00 80.56 114 MET A N 1
ATOM 915 C CA . MET A 1 114 ? 9.722 8.732 -20.128 1.00 80.56 114 MET A CA 1
ATOM 916 C C . MET A 1 114 ? 9.188 7.639 -21.067 1.00 80.56 114 MET A C 1
ATOM 918 O O . MET A 1 114 ? 7.992 7.361 -21.081 1.00 80.56 114 MET A O 1
ATOM 922 N N . ARG A 1 115 ? 10.048 6.999 -21.870 1.00 88.44 115 ARG A N 1
ATOM 923 C CA . ARG A 1 115 ? 9.618 5.931 -22.795 1.00 88.44 115 ARG A CA 1
ATOM 924 C C . ARG A 1 115 ? 9.417 4.604 -22.087 1.00 88.44 115 ARG A C 1
ATOM 926 O O . ARG A 1 115 ? 8.562 3.816 -22.486 1.00 88.44 115 ARG A O 1
ATOM 933 N N . SER A 1 116 ? 10.207 4.368 -21.049 1.00 91.62 116 SER A N 1
ATOM 934 C CA . SER A 1 116 ? 10.121 3.169 -20.236 1.00 91.62 116 SER A CA 1
ATOM 935 C C . SER A 1 116 ? 10.410 3.457 -18.775 1.00 91.62 116 SER A C 1
ATOM 937 O O . SER A 1 116 ? 11.219 4.330 -18.454 1.00 91.62 116 SER A O 1
ATOM 939 N N . ILE A 1 117 ? 9.774 2.676 -17.908 1.00 92.12 117 ILE A N 1
ATOM 940 C CA . ILE A 1 117 ? 9.976 2.705 -16.461 1.00 92.12 117 ILE A CA 1
ATOM 941 C C . ILE A 1 117 ? 10.346 1.292 -16.005 1.00 92.12 117 ILE A C 1
ATOM 943 O O . ILE A 1 117 ? 9.644 0.333 -16.332 1.00 92.12 117 ILE A O 1
ATOM 947 N N . SER A 1 118 ? 11.438 1.170 -15.255 1.00 93.38 118 SER A N 1
ATOM 948 C CA . SER A 1 118 ? 11.799 -0.041 -14.517 1.00 93.38 118 SER A CA 1
ATOM 949 C C . SER A 1 118 ? 11.037 -0.055 -13.197 1.00 93.38 118 SER A C 1
ATOM 951 O O . SER A 1 118 ? 11.084 0.903 -12.421 1.00 93.38 118 SER A O 1
ATOM 953 N N . VAL A 1 119 ? 10.313 -1.142 -12.949 1.00 95.31 119 VAL A N 1
ATOM 954 C CA . VAL A 1 119 ? 9.529 -1.340 -11.734 1.00 95.31 119 VAL A CA 1
ATOM 955 C C . VAL A 1 119 ? 9.994 -2.602 -11.030 1.00 95.31 119 VAL A C 1
ATOM 957 O O . VAL A 1 119 ? 9.953 -3.689 -11.602 1.00 95.31 119 VAL A O 1
ATOM 960 N N . TYR A 1 120 ? 10.368 -2.473 -9.763 1.00 96.50 120 TYR A N 1
ATOM 961 C CA . TYR A 1 120 ? 10.650 -3.593 -8.881 1.00 96.50 120 TYR A CA 1
ATOM 962 C C . TYR A 1 120 ? 9.348 -4.116 -8.266 1.00 96.50 120 TYR A C 1
ATOM 964 O O . TYR A 1 120 ? 8.654 -3.397 -7.545 1.00 96.50 120 TYR A O 1
ATOM 972 N N . THR A 1 121 ? 8.960 -5.351 -8.582 1.00 97.25 121 THR A N 1
ATOM 973 C CA . THR A 1 121 ? 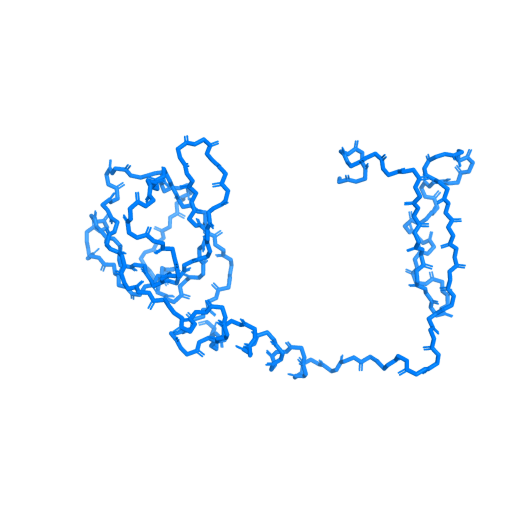7.659 -5.913 -8.187 1.00 97.25 121 THR A CA 1
ATOM 974 C C . THR A 1 121 ? 7.713 -7.436 -8.024 1.00 97.25 121 THR A C 1
ATOM 976 O O . THR A 1 121 ? 8.421 -8.095 -8.784 1.00 97.25 121 THR A O 1
ATOM 979 N N . PRO A 1 122 ? 6.962 -8.036 -7.077 1.00 96.81 122 PRO A N 1
ATOM 980 C CA . PRO A 1 122 ? 6.793 -9.491 -6.999 1.00 96.81 122 PRO A CA 1
ATOM 981 C C . PRO A 1 122 ? 5.825 -10.042 -8.058 1.00 96.81 122 PRO A C 1
ATOM 983 O O . PRO A 1 122 ? 5.524 -11.234 -8.057 1.00 96.81 122 PRO A O 1
ATOM 986 N N . LEU A 1 123 ? 5.288 -9.194 -8.945 1.00 97.06 123 LEU A N 1
ATOM 987 C CA . LEU A 1 123 ? 4.417 -9.641 -10.024 1.00 97.06 123 LEU A CA 1
ATOM 988 C C . LEU A 1 123 ? 5.179 -10.538 -11.010 1.00 97.06 123 LEU A C 1
ATOM 990 O O . LEU A 1 123 ? 6.308 -10.250 -11.410 1.00 97.06 123 LEU A O 1
ATOM 994 N N . ASP A 1 124 ? 4.522 -11.614 -11.432 1.00 92.50 124 ASP A N 1
ATOM 995 C CA . ASP A 1 124 ? 5.004 -12.475 -12.506 1.00 92.50 124 ASP A CA 1
ATOM 996 C C . ASP A 1 124 ? 5.046 -11.706 -13.840 1.00 92.50 124 ASP A C 1
ATOM 998 O O . ASP A 1 124 ? 4.088 -11.017 -14.206 1.00 92.50 124 ASP A O 1
ATOM 1002 N N . LYS A 1 125 ? 6.151 -11.851 -14.580 1.00 88.69 125 LYS A N 1
ATOM 1003 C CA . LYS A 1 125 ? 6.397 -11.210 -15.881 1.00 88.69 125 LYS A CA 1
ATOM 1004 C C . LYS A 1 125 ? 5.364 -11.591 -16.940 1.00 88.69 125 LYS A C 1
ATOM 1006 O O . LYS A 1 125 ? 5.168 -10.830 -17.884 1.00 88.69 125 LYS A O 1
ATOM 1011 N N . GLU A 1 126 ? 4.694 -12.732 -16.796 1.00 90.25 126 GLU A N 1
ATOM 1012 C CA . GLU A 1 126 ? 3.643 -13.163 -17.725 1.00 90.25 126 GLU A CA 1
ATOM 1013 C C . GLU A 1 126 ? 2.325 -12.389 -17.551 1.00 90.25 126 GLU A C 1
ATOM 1015 O O . GLU A 1 126 ? 1.453 -12.418 -18.426 1.00 90.25 126 GLU A O 1
ATOM 1020 N N . LYS A 1 127 ? 2.140 -11.675 -16.431 1.00 93.62 127 LYS A N 1
ATOM 1021 C CA . LYS A 1 127 ? 0.912 -10.913 -16.186 1.00 93.62 127 LYS A CA 1
ATOM 1022 C C . LYS A 1 127 ? 0.859 -9.675 -17.072 1.00 93.62 127 LYS A C 1
ATOM 1024 O O . LYS A 1 127 ? 1.724 -8.805 -17.037 1.00 93.62 127 LYS A O 1
ATOM 1029 N N . LYS A 1 128 ? -0.235 -9.553 -17.824 1.00 94.31 128 LYS A N 1
ATOM 1030 C CA . LYS A 1 128 ? -0.498 -8.371 -18.642 1.00 94.31 128 LYS A CA 1
ATOM 1031 C C . LYS A 1 128 ? -0.864 -7.178 -17.760 1.00 94.31 128 LYS A C 1
ATOM 1033 O O . LYS A 1 128 ? -1.887 -7.190 -17.078 1.00 94.31 128 LYS A O 1
ATOM 1038 N N . ILE A 1 129 ? -0.053 -6.131 -17.837 1.00 96.62 129 ILE A N 1
ATOM 1039 C CA . ILE A 1 129 ? -0.283 -4.856 -17.155 1.00 96.62 129 ILE A CA 1
ATOM 1040 C C . ILE A 1 129 ? -0.999 -3.912 -18.121 1.00 96.62 129 ILE A C 1
ATOM 1042 O O . ILE A 1 129 ? -0.555 -3.713 -19.249 1.00 96.62 129 ILE A O 1
ATOM 1046 N N . GLY A 1 130 ? -2.126 -3.356 -17.683 1.00 95.81 130 GLY A N 1
ATOM 1047 C CA . GLY A 1 130 ? -2.897 -2.355 -18.419 1.00 95.81 130 GLY A CA 1
ATOM 1048 C C . GLY A 1 130 ? -2.583 -0.921 -18.000 1.00 95.81 130 GLY A C 1
ATOM 1049 O O . GLY A 1 130 ? -2.782 0.008 -18.779 1.00 95.81 130 GLY A O 1
ATOM 1050 N N . GLY A 1 131 ? -2.066 -0.718 -16.789 1.00 95.25 131 GLY A N 1
ATOM 1051 C CA . GLY A 1 131 ? -1.703 0.611 -16.315 1.00 95.25 131 GLY A CA 1
ATOM 1052 C C . GLY A 1 131 ? -1.139 0.617 -14.909 1.00 95.25 131 GLY A C 1
ATOM 1053 O O . GLY A 1 131 ? -1.058 -0.414 -14.241 1.00 95.25 131 GLY A O 1
ATOM 1054 N N . ILE A 1 132 ? -0.785 1.812 -14.453 1.00 94.19 132 ILE A N 1
ATOM 1055 C CA . ILE A 1 132 ? -0.287 2.049 -13.103 1.00 94.19 132 ILE A CA 1
ATOM 1056 C C . ILE A 1 132 ? -1.147 3.085 -12.381 1.00 94.19 132 ILE A C 1
ATOM 1058 O O . ILE A 1 132 ? -1.882 3.864 -12.998 1.00 94.19 132 ILE A O 1
ATOM 1062 N N . LEU A 1 133 ? -1.105 3.049 -11.055 1.00 93.88 133 LEU A N 1
ATOM 1063 C CA . LEU A 1 133 ? -1.652 4.073 -10.175 1.00 93.88 133 LEU A CA 1
ATOM 1064 C C . LEU A 1 133 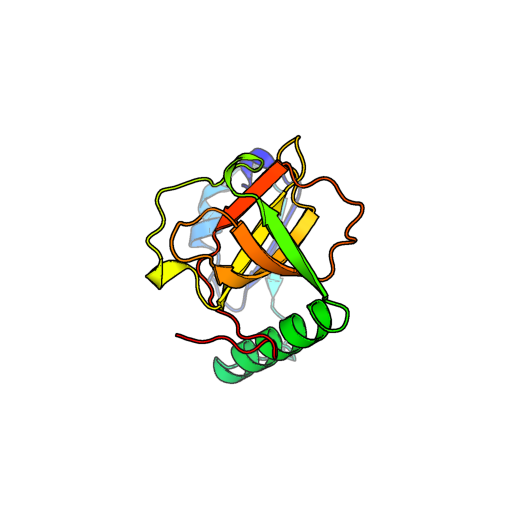? -0.532 4.557 -9.255 1.00 93.88 133 LEU A C 1
ATOM 1066 O O . LEU A 1 133 ? 0.099 3.746 -8.576 1.00 93.88 133 LEU A O 1
ATOM 1070 N N . TRP A 1 134 ? -0.302 5.866 -9.241 1.00 92.25 134 TRP A N 1
ATOM 1071 C CA . TRP A 1 134 ? 0.707 6.493 -8.395 1.00 92.25 134 TRP A CA 1
ATOM 1072 C C . TRP A 1 134 ? 0.269 6.481 -6.933 1.00 92.25 134 TRP A C 1
ATOM 1074 O O . TRP A 1 134 ? -0.846 6.895 -6.615 1.00 92.25 134 TRP A O 1
ATOM 1084 N N . GLY A 1 135 ? 1.138 5.994 -6.050 1.00 91.38 135 GLY A N 1
ATOM 1085 C CA . GLY A 1 135 ? 0.995 6.174 -4.610 1.00 91.38 135 GLY A CA 1
ATOM 1086 C C . GLY A 1 135 ? 1.674 7.456 -4.132 1.00 91.38 135 GLY A C 1
ATOM 1087 O O . GLY A 1 135 ? 2.393 8.111 -4.876 1.00 91.38 135 GLY A O 1
ATOM 1088 N N . GLU A 1 136 ? 1.485 7.797 -2.861 1.00 90.00 136 GLU A N 1
ATOM 1089 C CA . GLU A 1 136 ? 2.121 8.971 -2.241 1.00 90.00 136 GLU A CA 1
ATOM 1090 C C . GLU A 1 136 ? 3.411 8.627 -1.487 1.00 90.00 136 GLU A C 1
ATOM 1092 O O . GLU A 1 136 ? 4.218 9.507 -1.192 1.00 90.00 136 GLU A O 1
ATOM 1097 N N . LEU A 1 137 ? 3.638 7.343 -1.203 1.00 92.50 137 LEU A N 1
ATOM 1098 C CA . LEU A 1 137 ? 4.819 6.874 -0.484 1.00 92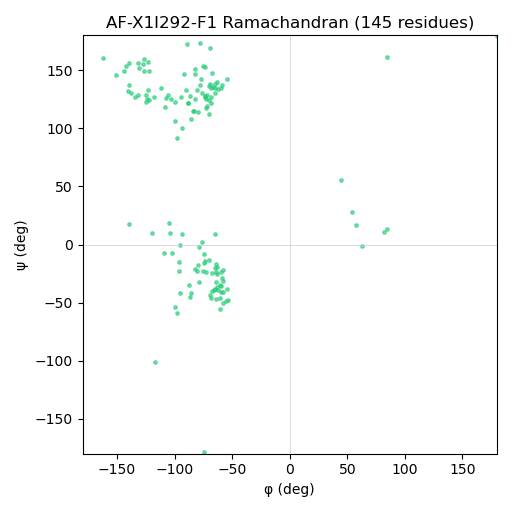.50 137 LEU A CA 1
ATOM 1099 C C . LEU A 1 137 ? 6.015 6.732 -1.421 1.00 92.50 137 LEU A C 1
ATOM 1101 O O . LEU A 1 137 ? 5.862 6.357 -2.590 1.00 92.50 137 LEU A O 1
ATOM 1105 N N . ARG A 1 138 ? 7.206 6.988 -0.883 1.00 93.94 138 ARG A N 1
ATOM 1106 C CA . ARG A 1 138 ? 8.462 6.569 -1.496 1.00 93.94 138 ARG A CA 1
ATOM 1107 C C . ARG A 1 138 ? 9.094 5.497 -0.636 1.00 93.94 138 ARG A C 1
ATOM 1109 O O . ARG A 1 138 ? 9.123 5.620 0.585 1.00 93.94 138 ARG A O 1
ATOM 1116 N N . ILE A 1 139 ? 9.562 4.441 -1.278 1.00 94.25 139 ILE A N 1
ATOM 1117 C CA . ILE A 1 139 ? 10.159 3.283 -0.634 1.00 94.25 139 ILE A CA 1
ATOM 1118 C C . 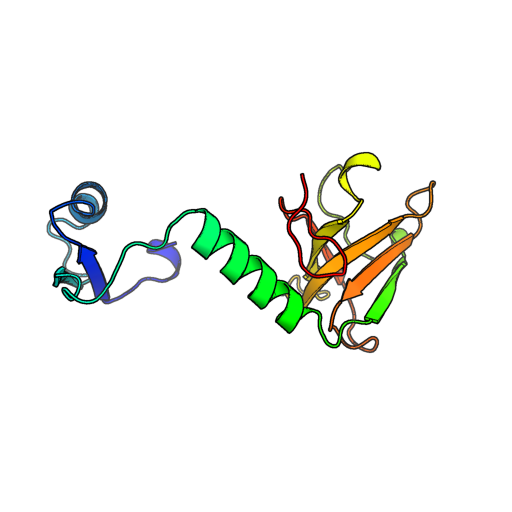ILE A 1 139 ? 11.373 2.886 -1.461 1.00 94.25 139 ILE A C 1
ATOM 1120 O O . ILE A 1 139 ? 11.275 2.785 -2.680 1.00 94.25 139 ILE A O 1
ATOM 1124 N N . ASN A 1 140 ? 12.515 2.696 -0.811 1.00 93.06 140 ASN A N 1
ATOM 1125 C CA . ASN A 1 140 ? 13.695 2.157 -1.477 1.00 93.06 140 ASN A CA 1
ATOM 1126 C C . ASN A 1 140 ? 13.582 0.630 -1.664 1.00 93.06 140 ASN A C 1
ATOM 1128 O O . ASN A 1 140 ? 12.664 -0.014 -1.150 1.00 93.06 140 ASN A O 1
ATOM 1132 N N . LEU A 1 141 ? 14.530 0.027 -2.380 1.00 90.12 141 LEU A N 1
ATOM 1133 C CA . LEU A 1 141 ? 14.491 -1.408 -2.686 1.00 90.12 141 LEU A CA 1
ATOM 1134 C C . LEU A 1 141 ? 14.623 -2.304 -1.440 1.00 90.12 141 LEU A C 1
ATOM 1136 O O . LEU A 1 141 ? 14.181 -3.451 -1.457 1.00 90.12 141 LEU A O 1
ATOM 1140 N N . GLU A 1 142 ? 15.146 -1.783 -0.327 1.00 89.88 142 GLU A N 1
ATOM 1141 C CA . GLU A 1 142 ? 15.204 -2.489 0.959 1.00 89.88 142 GLU A CA 1
ATOM 1142 C C . GLU A 1 142 ? 13.868 -2.480 1.729 1.00 89.88 142 GLU A C 1
ATOM 1144 O O . GLU A 1 142 ? 13.769 -3.079 2.805 1.00 89.88 142 GLU A O 1
ATOM 1149 N N . GLY A 1 143 ? 12.836 -1.815 1.199 1.00 88.50 143 GLY A N 1
ATOM 1150 C CA . GLY A 1 143 ? 11.518 -1.702 1.823 1.00 88.50 143 GLY A CA 1
ATOM 1151 C C . GLY A 1 143 ? 11.406 -0.575 2.853 1.00 88.50 143 GLY A C 1
ATOM 1152 O O . GLY A 1 143 ? 10.440 -0.544 3.616 1.00 88.50 143 GLY A O 1
ATOM 1153 N N . LYS A 1 144 ? 12.374 0.346 2.897 1.00 93.31 144 LYS A N 1
ATOM 1154 C CA . LYS A 1 144 ? 12.387 1.490 3.811 1.00 93.31 144 LYS A CA 1
ATOM 1155 C C . LYS A 1 144 ? 11.689 2.696 3.191 1.00 93.31 144 LYS A C 1
ATOM 1157 O O . LYS A 1 144 ? 11.977 3.059 2.054 1.00 93.31 144 LYS A O 1
ATOM 1162 N N . GLU A 1 145 ? 10.812 3.340 3.958 1.00 92.06 145 GLU A N 1
ATOM 1163 C CA . GLU A 1 145 ? 10.204 4.614 3.559 1.00 92.06 145 GLU A CA 1
ATOM 1164 C C . GLU A 1 145 ? 11.261 5.730 3.515 1.00 92.06 145 GLU A C 1
ATOM 1166 O O . GLU A 1 145 ? 12.100 5.847 4.413 1.00 92.06 145 GLU A O 1
ATOM 1171 N N . VAL A 1 146 ? 11.225 6.537 2.457 1.00 91.25 146 VAL A N 1
ATOM 1172 C CA . VAL A 1 146 ? 12.134 7.671 2.234 1.00 91.25 146 VAL A CA 1
ATOM 1173 C C . VAL A 1 146 ? 11.331 8.939 1.945 1.00 91.25 146 VAL A C 1
ATOM 1175 O O . VAL A 1 146 ? 10.188 8.850 1.494 1.00 91.25 146 VAL A O 1
ATOM 1178 N N . ASP A 1 147 ? 11.924 10.102 2.216 1.00 78.75 147 ASP A N 1
ATOM 1179 C CA . ASP A 1 147 ? 11.304 11.413 1.967 1.00 78.75 147 ASP A CA 1
ATOM 1180 C C . ASP A 1 147 ? 11.300 11.797 0.465 1.00 78.75 147 ASP A C 1
ATOM 1182 O O . ASP A 1 147 ? 12.267 11.486 -0.277 1.00 78.75 147 ASP A O 1
#

Secondary structure (DSSP, 8-state):
-HHHH--SEEEEEESSSTTHHHHGGGTT-SSSEEEEEEPPTT-PPPPHHHHHHHHHHHHHHHTTT-EEEEEETTTSEE-S---GGGTTTEEEEEE-TTS-EEEEEEEEEE-TTSSEEEEEESS-TTSPP-EEEEEEEEE-TT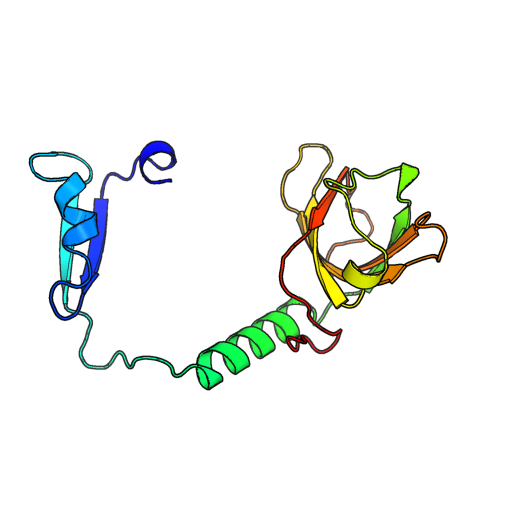S-EE-